Protein AF-A0A650EL73-F1 (afdb_monomer_lite)

Structure (mmCIF, N/CA/C/O backbone):
data_AF-A0A650EL73-F1
#
_entry.id   AF-A0A650EL73-F1
#
loop_
_atom_site.group_PDB
_atom_site.id
_atom_site.type_symbol
_atom_site.label_atom_id
_atom_site.label_alt_id
_atom_site.label_comp_id
_atom_site.label_asym_id
_atom_site.label_entity_id
_atom_site.label_seq_id
_atom_site.pdbx_PDB_ins_code
_atom_site.Cartn_x
_atom_site.Cartn_y
_atom_site.Cartn_z
_atom_site.occupancy
_atom_site.B_iso_or_equiv
_atom_site.auth_seq_id
_atom_site.auth_comp_id
_atom_site.auth_asym_id
_atom_site.auth_atom_id
_atom_site.pdbx_PDB_model_num
ATOM 1 N N . MET A 1 1 ? -21.249 14.139 18.027 1.00 47.75 1 MET A N 1
ATOM 2 C CA . MET A 1 1 ? -20.417 12.938 17.790 1.00 47.75 1 MET A CA 1
ATOM 3 C C . MET A 1 1 ? -19.826 13.064 16.395 1.00 47.75 1 MET A C 1
ATOM 5 O O . MET A 1 1 ? -20.579 13.489 15.525 1.00 47.75 1 MET A O 1
ATOM 9 N N . PRO A 1 2 ? -18.529 12.795 16.169 1.00 69.00 2 PRO A N 1
ATOM 10 C CA . PRO A 1 2 ? -17.977 12.808 14.815 1.00 69.00 2 PRO A CA 1
ATOM 11 C C . PRO A 1 2 ? -18.665 11.737 13.950 1.00 69.00 2 PRO A C 1
ATOM 13 O O . PRO A 1 2 ? -19.078 10.694 14.458 1.00 69.00 2 PRO A O 1
ATOM 16 N N . TYR A 1 3 ? -18.832 12.014 12.654 1.00 80.25 3 TYR A N 1
ATOM 17 C CA . TYR A 1 3 ? -19.481 11.100 11.701 1.00 80.25 3 TYR A CA 1
ATOM 18 C C . TYR A 1 3 ? -18.599 9.895 11.322 1.00 80.25 3 TYR A C 1
ATOM 20 O O . TYR A 1 3 ? -19.077 8.968 10.676 1.00 80.25 3 TYR A O 1
ATOM 28 N N . PHE A 1 4 ? -17.321 9.915 11.703 1.00 84.44 4 PHE A N 1
ATOM 29 C CA . PHE A 1 4 ? -16.314 8.908 11.380 1.00 84.44 4 PHE A CA 1
ATOM 30 C C . PHE A 1 4 ? -15.246 8.843 12.477 1.00 84.44 4 PHE A C 1
ATOM 32 O O . PHE A 1 4 ? -15.007 9.836 13.166 1.00 84.44 4 PHE A O 1
ATOM 39 N N . ASP A 1 5 ? -14.597 7.685 12.604 1.00 89.44 5 ASP A N 1
ATOM 40 C CA . ASP A 1 5 ? -13.459 7.487 13.509 1.00 89.44 5 ASP A CA 1
ATOM 41 C C . ASP A 1 5 ? -12.143 7.886 12.829 1.00 89.44 5 ASP A C 1
ATOM 43 O O . ASP A 1 5 ? -11.219 8.371 13.480 1.00 89.44 5 ASP A O 1
ATOM 47 N N . ARG A 1 6 ? -12.062 7.716 11.501 1.00 91.50 6 ARG A N 1
ATOM 48 C CA . ARG A 1 6 ? -10.897 8.093 10.696 1.00 91.50 6 ARG A CA 1
ATOM 49 C C . ARG A 1 6 ? -11.307 8.492 9.284 1.00 91.50 6 ARG A C 1
ATOM 51 O O . ARG A 1 6 ? -12.106 7.799 8.660 1.00 91.50 6 ARG A O 1
ATOM 58 N N . PHE A 1 7 ? -10.728 9.576 8.780 1.00 95.38 7 PHE A N 1
ATOM 59 C CA . PHE A 1 7 ? -10.810 9.964 7.378 1.00 95.38 7 PHE A CA 1
ATOM 60 C C . PHE A 1 7 ? -9.490 10.612 6.962 1.00 95.38 7 PHE A C 1
ATOM 62 O O . PHE A 1 7 ? -9.122 11.640 7.524 1.00 95.38 7 PHE A O 1
ATOM 69 N N . ASP A 1 8 ? -8.797 10.013 5.995 1.00 95.88 8 ASP A N 1
ATOM 70 C CA . ASP A 1 8 ? -7.528 10.518 5.473 1.00 95.88 8 ASP A CA 1
ATOM 71 C C . ASP A 1 8 ? -7.507 10.457 3.947 1.00 95.88 8 ASP A C 1
ATOM 73 O O . ASP A 1 8 ? -7.986 9.494 3.342 1.00 95.88 8 ASP A O 1
ATOM 77 N N . ILE A 1 9 ? -6.873 11.459 3.343 1.00 97.31 9 ILE A N 1
ATOM 78 C CA . ILE A 1 9 ? -6.490 11.464 1.933 1.00 97.31 9 ILE A CA 1
ATOM 79 C C . ILE A 1 9 ? -4.982 11.705 1.870 1.00 97.31 9 ILE A C 1
ATOM 81 O O . ILE A 1 9 ? -4.472 12.596 2.551 1.00 97.31 9 ILE A O 1
ATOM 85 N N . SER A 1 10 ? -4.269 10.932 1.056 1.00 97.69 10 SER A N 1
ATOM 86 C CA . SER A 1 10 ? -2.836 11.105 0.814 1.00 97.69 10 SER A CA 1
ATOM 87 C C . SER A 1 10 ? -2.531 11.195 -0.675 1.00 97.69 10 SER A C 1
ATOM 89 O O . SER A 1 10 ? -3.145 10.510 -1.487 1.00 97.69 10 SER A O 1
ATOM 91 N N . LEU A 1 11 ? -1.550 12.024 -1.018 1.00 97.56 11 LEU A N 1
ATOM 92 C CA . LEU A 1 11 ? -0.961 12.110 -2.349 1.00 97.56 11 LEU A CA 1
ATOM 93 C C . LEU A 1 11 ? 0.547 11.900 -2.207 1.00 97.56 11 LEU A C 1
ATOM 95 O O . LEU A 1 11 ? 1.197 12.593 -1.423 1.00 97.56 11 LEU A O 1
ATOM 99 N N . GLY A 1 12 ? 1.087 10.951 -2.960 1.00 96.25 12 GLY A N 1
ATOM 100 C CA . GLY A 1 12 ? 2.496 10.593 -2.980 1.00 96.25 12 GLY A CA 1
ATOM 101 C C . GLY A 1 12 ? 3.059 10.581 -4.396 1.00 96.25 12 GLY A C 1
ATOM 102 O O . GLY A 1 12 ? 2.351 10.342 -5.373 1.00 96.25 12 GLY A O 1
ATOM 103 N N . LEU A 1 13 ? 4.362 10.830 -4.494 1.00 95.44 13 LEU A N 1
ATOM 104 C CA . LEU A 1 13 ? 5.153 10.549 -5.686 1.00 95.44 13 LEU A CA 1
ATOM 105 C C . LEU A 1 13 ? 6.009 9.323 -5.390 1.00 95.44 13 LEU A C 1
ATOM 107 O O . LEU A 1 13 ? 6.756 9.316 -4.410 1.00 95.44 13 LEU A O 1
ATOM 111 N N . LEU A 1 14 ? 5.909 8.305 -6.236 1.00 92.88 14 LEU A N 1
ATOM 112 C CA . LEU A 1 14 ? 6.775 7.137 -6.187 1.00 92.88 14 LEU A CA 1
ATOM 113 C C . LEU A 1 14 ? 7.830 7.251 -7.282 1.00 92.88 14 LEU A C 1
ATOM 115 O O . LEU A 1 14 ? 7.512 7.629 -8.409 1.00 92.88 14 LEU A O 1
ATOM 119 N N . GLY A 1 15 ? 9.075 6.916 -6.964 1.00 93.12 15 GLY A N 1
ATOM 120 C CA . GLY A 1 15 ? 10.147 6.853 -7.945 1.00 93.12 15 GLY A CA 1
ATOM 121 C C . GLY A 1 15 ? 11.055 5.657 -7.703 1.00 93.12 15 GLY A C 1
ATOM 122 O O . GLY A 1 15 ? 11.381 5.353 -6.555 1.00 93.12 15 GLY A O 1
ATOM 123 N N . SER A 1 16 ? 11.488 5.012 -8.782 1.00 92.00 16 SER A N 1
ATOM 124 C CA . SER A 1 16 ? 12.454 3.918 -8.753 1.00 92.00 16 SER A CA 1
ATOM 125 C C . SER A 1 16 ? 13.596 4.188 -9.725 1.00 92.00 16 SER A C 1
ATOM 127 O O . SER A 1 16 ? 13.432 4.872 -10.737 1.00 92.00 16 SER A O 1
ATOM 129 N N . SER A 1 17 ? 14.782 3.676 -9.400 1.00 94.06 17 SER A N 1
ATOM 130 C CA . SER A 1 17 ? 15.921 3.667 -10.311 1.00 94.06 17 SER A CA 1
ATOM 131 C C . SER A 1 17 ? 16.567 2.293 -10.284 1.00 94.06 17 SER A C 1
ATOM 133 O O . SER A 1 17 ? 17.028 1.830 -9.241 1.00 94.06 17 SER A O 1
ATOM 135 N N . GLU A 1 18 ? 16.569 1.628 -11.430 1.00 92.94 18 GLU A N 1
ATOM 136 C CA . GLU A 1 18 ? 17.017 0.250 -11.572 1.00 92.94 18 GLU A CA 1
ATOM 137 C C . GLU A 1 18 ? 18.033 0.136 -12.707 1.00 92.94 18 GLU A C 1
ATOM 139 O O . GLU A 1 18 ? 17.963 0.851 -13.705 1.00 92.94 18 GLU A O 1
ATOM 144 N N . ARG A 1 19 ? 18.997 -0.778 -12.581 1.00 92.25 19 ARG A N 1
ATOM 145 C CA . ARG A 1 19 ? 19.992 -1.028 -13.628 1.00 92.25 19 ARG A CA 1
ATOM 146 C C . ARG A 1 19 ? 20.363 -2.495 -13.675 1.00 92.25 19 ARG A C 1
ATOM 148 O O . ARG A 1 19 ? 20.714 -3.082 -12.652 1.00 92.25 19 ARG A O 1
ATOM 155 N N . LYS A 1 20 ? 20.380 -3.053 -14.882 1.00 90.62 20 LYS A N 1
ATOM 156 C CA . LYS A 1 20 ? 20.836 -4.417 -15.125 1.00 90.62 20 LYS A CA 1
ATOM 157 C C . LYS A 1 20 ? 22.340 -4.450 -15.394 1.00 90.62 20 LYS A C 1
ATOM 159 O O . LYS A 1 20 ? 22.883 -3.636 -16.145 1.00 90.62 20 LYS A O 1
ATOM 164 N N . ARG A 1 21 ? 23.021 -5.412 -14.769 1.00 89.38 21 ARG A N 1
ATOM 165 C CA . ARG A 1 21 ? 24.422 -5.740 -15.050 1.00 89.38 21 ARG A CA 1
ATOM 166 C C . ARG A 1 21 ? 24.467 -7.000 -15.902 1.00 89.38 21 ARG A C 1
ATOM 168 O O . ARG A 1 21 ? 24.032 -8.054 -15.450 1.00 89.38 21 ARG A O 1
ATOM 175 N N . LEU A 1 22 ? 25.028 -6.888 -17.098 1.00 87.19 22 LEU A N 1
ATOM 176 C CA . LEU A 1 22 ? 25.244 -7.999 -18.017 1.00 87.19 22 LEU A CA 1
ATOM 177 C C . LEU A 1 22 ? 26.729 -8.368 -18.065 1.00 87.19 22 LEU A C 1
ATOM 179 O O . LEU A 1 22 ? 27.598 -7.600 -17.653 1.00 87.19 22 LEU A O 1
ATOM 183 N N . HIS A 1 23 ? 27.037 -9.551 -18.598 1.00 86.25 23 HIS A N 1
ATOM 184 C CA . HIS A 1 23 ? 28.425 -9.947 -18.857 1.00 86.25 23 HIS A CA 1
ATOM 185 C C . HIS A 1 23 ? 29.100 -9.036 -19.899 1.00 86.25 23 HIS A C 1
ATOM 187 O O . HIS A 1 23 ? 30.295 -8.776 -19.814 1.00 86.25 23 HIS A O 1
ATOM 193 N N . THR A 1 24 ? 28.319 -8.503 -20.843 1.00 89.19 24 THR A N 1
ATOM 194 C CA . THR A 1 24 ? 28.760 -7.579 -21.898 1.00 89.19 24 THR A CA 1
ATOM 195 C C . THR A 1 24 ? 28.932 -6.131 -21.427 1.00 89.19 24 THR A C 1
ATOM 197 O O . THR A 1 24 ? 29.433 -5.310 -22.190 1.00 89.19 24 THR A O 1
ATOM 200 N N . GLY A 1 25 ? 28.534 -5.799 -20.193 1.00 89.75 25 GLY A N 1
ATOM 201 C CA . GLY A 1 25 ? 28.649 -4.451 -19.635 1.00 89.75 25 GLY A CA 1
ATOM 202 C C . GLY A 1 25 ? 27.452 -4.024 -18.781 1.00 89.75 25 GLY A C 1
ATOM 203 O O . GLY A 1 25 ? 26.622 -4.834 -18.368 1.00 89.75 25 GLY A O 1
ATOM 204 N N . LEU A 1 26 ? 27.379 -2.724 -18.487 1.00 88.56 26 LEU A N 1
ATOM 205 C CA . LEU A 1 26 ? 26.281 -2.108 -17.737 1.00 88.56 26 LEU A CA 1
ATOM 206 C C . LEU A 1 26 ? 25.267 -1.492 -18.703 1.00 88.56 26 LEU A C 1
ATOM 208 O O . LEU A 1 26 ? 25.646 -0.700 -19.564 1.00 88.56 26 LEU A O 1
ATOM 212 N N . GLU A 1 27 ? 23.987 -1.811 -18.526 1.00 90.06 27 GLU A N 1
ATOM 213 C CA . GLU A 1 27 ? 22.913 -1.082 -19.205 1.00 90.06 27 GLU A CA 1
ATOM 214 C C . GLU A 1 27 ? 22.724 0.317 -18.582 1.00 90.06 27 GLU A C 1
ATOM 216 O O . GLU A 1 27 ? 23.160 0.560 -17.448 1.00 90.06 27 GLU A O 1
ATOM 221 N N . PRO A 1 28 ? 22.079 1.262 -19.291 1.00 91.00 28 PRO A N 1
ATOM 222 C CA . PRO A 1 28 ? 21.636 2.520 -18.698 1.00 91.00 28 PRO A CA 1
ATOM 223 C C . PRO A 1 28 ? 20.709 2.301 -17.493 1.00 91.00 28 PRO A C 1
ATOM 225 O O . PRO A 1 28 ? 20.063 1.260 -17.364 1.00 91.00 28 PRO A O 1
ATOM 228 N N . PHE A 1 29 ? 20.631 3.298 -16.609 1.00 92.88 29 PHE A N 1
ATOM 229 C CA . PHE A 1 29 ? 19.622 3.300 -15.551 1.00 92.88 29 PHE A CA 1
ATOM 230 C C . PHE A 1 29 ? 18.229 3.510 -16.144 1.00 92.88 29 PHE A C 1
ATOM 232 O O . PHE A 1 29 ? 18.018 4.396 -16.972 1.00 92.88 29 PHE A O 1
ATOM 239 N N . PHE A 1 30 ? 17.277 2.728 -15.654 1.00 92.44 30 PHE A N 1
ATOM 240 C CA . PHE A 1 30 ? 15.854 2.953 -15.822 1.00 92.44 30 PHE A CA 1
ATOM 241 C C . PHE A 1 30 ? 15.378 3.746 -14.616 1.00 92.44 30 PHE A C 1
ATOM 243 O O . PHE A 1 30 ? 15.440 3.240 -13.499 1.00 92.44 30 PHE A O 1
ATOM 250 N N . THR A 1 31 ? 14.932 4.980 -14.829 1.00 93.94 31 THR A N 1
ATOM 251 C CA . THR A 1 31 ? 14.379 5.823 -13.766 1.00 93.94 31 THR A CA 1
ATOM 252 C C . THR A 1 31 ? 12.911 6.066 -14.054 1.00 93.94 31 THR A C 1
ATOM 254 O O . THR A 1 31 ? 12.569 6.674 -15.066 1.00 93.94 31 THR A O 1
ATOM 257 N N . ASN A 1 32 ? 12.058 5.586 -13.158 1.00 94.38 32 ASN A N 1
ATOM 258 C CA . ASN A 1 32 ? 10.614 5.587 -13.320 1.00 94.38 32 ASN A CA 1
ATOM 259 C C . ASN A 1 32 ? 9.969 6.413 -12.213 1.00 94.38 32 ASN A C 1
ATOM 261 O O . ASN A 1 32 ? 10.469 6.473 -11.093 1.00 94.38 32 ASN A O 1
ATOM 265 N N . MET A 1 33 ? 8.846 7.052 -12.529 1.00 95.50 33 MET A N 1
ATOM 266 C CA . MET A 1 33 ? 8.062 7.843 -11.585 1.00 95.50 33 MET A CA 1
ATOM 267 C C . MET A 1 33 ? 6.574 7.539 -11.740 1.00 95.50 33 MET A C 1
ATOM 269 O O . MET A 1 33 ? 6.113 7.186 -12.829 1.00 95.50 33 MET A O 1
ATOM 273 N N . GLY A 1 34 ? 5.824 7.707 -10.659 1.00 95.38 34 GLY A N 1
ATOM 274 C CA . GLY A 1 34 ? 4.376 7.578 -10.640 1.00 95.38 34 GLY A CA 1
ATOM 275 C C . GLY A 1 34 ? 3.739 8.330 -9.485 1.00 95.38 34 GLY A C 1
ATOM 276 O O . GLY A 1 34 ? 4.415 8.826 -8.584 1.00 95.38 34 GLY A O 1
ATOM 277 N N . LEU A 1 35 ? 2.420 8.429 -9.547 1.00 96.44 35 LEU A N 1
ATOM 278 C CA . LEU A 1 35 ? 1.578 9.019 -8.520 1.00 96.44 35 LEU A CA 1
ATOM 279 C C . LEU A 1 35 ? 0.932 7.906 -7.700 1.00 96.44 35 LEU A C 1
ATOM 281 O O . LEU A 1 35 ? 0.505 6.898 -8.258 1.00 96.44 35 LEU A O 1
ATOM 285 N N . ASP A 1 36 ? 0.843 8.121 -6.394 1.00 95.19 36 ASP A N 1
ATOM 286 C CA . ASP A 1 36 ? 0.102 7.282 -5.458 1.00 95.19 36 ASP A CA 1
ATOM 287 C C . ASP A 1 36 ? -0.961 8.136 -4.759 1.00 95.19 36 ASP A C 1
ATOM 289 O O . ASP A 1 36 ? -0.671 9.209 -4.225 1.00 95.19 36 ASP A O 1
ATOM 293 N N . LEU A 1 37 ? -2.206 7.685 -4.806 1.00 97.56 37 LEU A N 1
ATOM 294 C CA . LEU A 1 37 ? -3.354 8.326 -4.185 1.00 97.56 37 LEU A CA 1
ATOM 295 C C . LEU A 1 37 ? -3.933 7.379 -3.146 1.00 97.56 37 LEU A C 1
ATOM 297 O O . LEU A 1 37 ? -4.306 6.255 -3.464 1.00 97.56 37 LEU A O 1
ATOM 301 N N . GLY A 1 38 ? -4.032 7.843 -1.907 1.00 97.88 38 GLY A N 1
ATOM 302 C CA . GLY A 1 38 ? -4.594 7.074 -0.807 1.00 97.88 38 GLY A CA 1
ATOM 303 C C . GLY A 1 38 ? -5.879 7.697 -0.294 1.00 97.88 38 GLY A C 1
ATOM 304 O O . GLY A 1 38 ? -5.954 8.908 -0.090 1.00 97.88 38 GLY A O 1
ATOM 305 N N . LEU A 1 39 ? -6.873 6.857 -0.031 1.00 97.94 39 LEU A N 1
ATOM 306 C CA . LEU A 1 39 ? -8.089 7.217 0.683 1.00 97.94 39 LEU A CA 1
ATOM 307 C C . LEU A 1 39 ? -8.312 6.211 1.803 1.00 97.94 39 LEU A C 1
ATOM 309 O O . LEU A 1 39 ? -8.266 5.002 1.582 1.00 97.94 39 LEU A O 1
ATOM 313 N N . ARG A 1 40 ? -8.585 6.701 3.011 1.00 97.62 40 ARG A N 1
ATOM 314 C CA . ARG A 1 40 ? -8.954 5.858 4.149 1.00 97.62 40 ARG A CA 1
ATOM 315 C C . ARG A 1 40 ? -10.171 6.420 4.846 1.00 97.62 40 ARG A C 1
ATOM 317 O O . ARG A 1 40 ? -10.218 7.603 5.165 1.00 97.62 40 ARG A O 1
ATOM 324 N N . TYR A 1 41 ? -11.122 5.549 5.133 1.00 96.75 41 TYR A N 1
ATOM 325 C CA . TYR A 1 41 ? -12.308 5.859 5.913 1.00 96.75 41 TYR A CA 1
ATOM 326 C C . TYR A 1 41 ? -12.564 4.738 6.918 1.00 96.75 41 TYR A C 1
ATOM 328 O O . TYR A 1 41 ? -12.481 3.561 6.568 1.00 96.75 41 TYR A O 1
ATOM 336 N N . ASN A 1 42 ? -12.877 5.088 8.164 1.00 96.00 42 ASN A N 1
ATOM 337 C CA . ASN A 1 42 ? -13.278 4.136 9.195 1.00 96.00 42 ASN A CA 1
ATOM 338 C C . ASN A 1 42 ? -14.433 4.688 10.033 1.00 96.00 42 ASN A C 1
ATOM 340 O O . ASN A 1 42 ? -14.435 5.862 10.417 1.00 96.00 42 ASN A O 1
ATOM 344 N N . TYR A 1 43 ? -15.384 3.817 10.349 1.00 94.94 43 TYR A N 1
ATOM 345 C CA . TYR A 1 43 ? -16.473 4.082 11.269 1.00 94.94 43 TYR A CA 1
ATOM 346 C C . TYR A 1 43 ? -16.886 2.811 12.015 1.00 94.94 43 TYR A C 1
ATOM 348 O O . TYR A 1 43 ? -17.287 1.813 11.413 1.00 94.94 43 TYR A O 1
ATOM 356 N N . LYS A 1 44 ? -16.842 2.864 13.349 1.00 93.56 44 LYS A N 1
ATOM 357 C CA . LYS A 1 44 ? -17.244 1.786 14.263 1.00 93.56 44 LYS A CA 1
ATOM 358 C C . LYS A 1 44 ? -16.573 0.448 13.939 1.00 93.56 44 LYS A C 1
ATOM 360 O O . LYS A 1 44 ? -17.213 -0.603 13.974 1.00 93.56 44 LYS A O 1
ATOM 365 N N . GLY A 1 45 ? -15.284 0.496 13.606 1.00 94.50 45 GLY A N 1
ATOM 366 C CA . GLY A 1 45 ? -14.480 -0.678 13.265 1.00 94.50 45 GLY A CA 1
ATOM 367 C C . GLY A 1 45 ? -14.612 -1.136 11.812 1.00 94.50 45 GLY A C 1
ATOM 368 O O . GLY A 1 45 ? -13.727 -1.835 11.333 1.00 94.50 45 GLY A O 1
ATOM 369 N N . PHE A 1 46 ? -15.638 -0.715 11.072 1.00 97.00 46 PHE A N 1
ATOM 370 C CA . PHE A 1 46 ? -15.707 -0.953 9.630 1.00 97.00 46 PHE A CA 1
ATOM 371 C C . PHE A 1 46 ? -14.903 0.107 8.895 1.00 97.00 46 PHE A C 1
ATOM 373 O O . PHE A 1 46 ? -15.055 1.298 9.168 1.00 97.00 46 PHE A O 1
ATOM 380 N N . GLY A 1 47 ? -14.083 -0.296 7.934 1.00 97.06 47 GLY A N 1
ATOM 381 C CA . GLY A 1 47 ? -13.352 0.665 7.132 1.00 97.06 47 GLY A CA 1
ATOM 382 C C . GLY A 1 47 ? -13.130 0.240 5.696 1.00 97.06 47 GLY A C 1
ATOM 383 O O . GLY A 1 47 ? -13.263 -0.926 5.324 1.00 97.06 47 GLY A O 1
ATOM 384 N N . ILE A 1 48 ? -12.804 1.248 4.898 1.00 97.69 48 ILE A N 1
ATOM 385 C CA . ILE A 1 48 ? -12.411 1.127 3.504 1.00 97.69 48 ILE A CA 1
ATOM 386 C C . ILE A 1 48 ? -11.078 1.854 3.351 1.00 97.69 48 ILE A C 1
ATOM 388 O O . ILE A 1 48 ? -10.938 3.002 3.778 1.00 97.69 48 ILE A O 1
ATOM 392 N N . GLU A 1 49 ? -10.103 1.187 2.747 1.00 97.56 49 GLU A N 1
ATOM 393 C CA . GLU A 1 49 ? -8.859 1.801 2.293 1.00 97.56 49 GLU A CA 1
ATOM 394 C C . GLU A 1 49 ? -8.714 1.573 0.798 1.00 97.56 49 GLU A C 1
ATOM 396 O O . GLU A 1 49 ? -8.898 0.462 0.312 1.00 97.56 49 GLU A O 1
ATOM 401 N N . ASN A 1 50 ? -8.366 2.618 0.067 1.00 97.69 50 ASN A N 1
ATOM 402 C CA . ASN A 1 50 ? -8.021 2.531 -1.338 1.00 97.69 50 ASN A CA 1
ATOM 403 C C . ASN A 1 50 ? -6.633 3.142 -1.548 1.00 97.69 50 ASN A C 1
ATOM 405 O O . ASN A 1 50 ? -6.323 4.187 -0.975 1.00 97.69 50 ASN A O 1
ATOM 409 N N . SER A 1 51 ? -5.796 2.459 -2.321 1.00 96.19 51 SER A N 1
ATOM 410 C CA . SER A 1 51 ? -4.503 2.958 -2.788 1.00 96.19 51 SER A CA 1
ATOM 411 C C . SER A 1 51 ? -4.457 2.779 -4.295 1.00 96.19 51 SER A C 1
ATOM 413 O O . SER A 1 51 ? -4.525 1.655 -4.791 1.00 96.19 51 SER A O 1
ATOM 415 N N . LEU A 1 52 ? -4.385 3.902 -4.998 1.00 96.62 52 LEU A N 1
ATOM 416 C CA . LEU A 1 52 ? -4.378 3.985 -6.444 1.00 96.62 52 LEU A CA 1
ATOM 417 C C . LEU A 1 52 ? -3.018 4.490 -6.912 1.00 96.62 52 LEU A C 1
ATOM 419 O O . LEU A 1 52 ? -2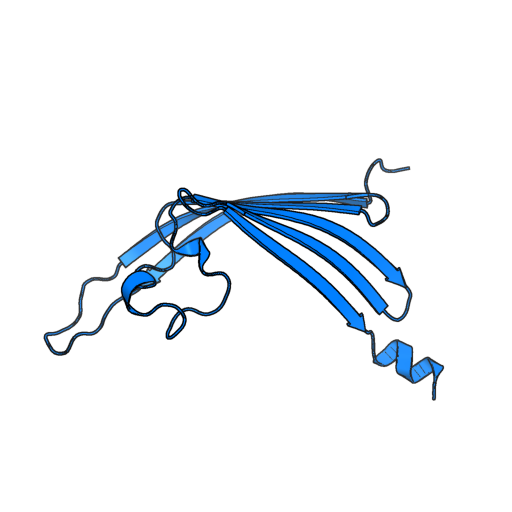.647 5.639 -6.678 1.00 96.62 52 LEU A O 1
ATOM 423 N N . TYR A 1 53 ? -2.312 3.636 -7.633 1.00 96.25 53 TYR A N 1
ATOM 424 C CA . TYR A 1 53 ? -1.059 3.934 -8.292 1.00 96.25 53 TYR A CA 1
ATOM 425 C C . TYR A 1 53 ? -1.272 4.153 -9.793 1.00 96.25 53 TYR A C 1
ATOM 427 O O . TYR A 1 53 ? -1.898 3.334 -10.472 1.00 96.25 53 TYR A O 1
ATOM 435 N N . TYR A 1 54 ? -0.698 5.231 -10.326 1.00 96.56 54 TYR A N 1
ATOM 436 C CA . TYR A 1 54 ? -0.650 5.496 -11.762 1.00 96.56 54 TYR A CA 1
ATOM 437 C C . TYR A 1 54 ? 0.694 6.101 -12.172 1.00 96.56 54 TYR A C 1
ATOM 439 O O . TYR A 1 54 ? 1.079 7.173 -11.701 1.00 96.56 54 TYR A O 1
ATOM 447 N N . GLY A 1 55 ? 1.412 5.448 -13.081 1.00 95.19 55 GLY A N 1
ATOM 448 C CA . GLY A 1 55 ? 2.706 5.926 -13.558 1.00 95.19 55 GLY A CA 1
ATOM 449 C C . GLY A 1 55 ? 3.514 4.878 -14.310 1.00 95.19 55 GLY A C 1
ATOM 450 O O . GLY A 1 55 ? 2.982 3.890 -14.802 1.00 95.19 55 GLY A O 1
ATOM 451 N N . ALA A 1 56 ? 4.823 5.095 -14.410 1.00 94.06 56 ALA A N 1
ATOM 452 C CA . ALA A 1 56 ? 5.734 4.123 -15.007 1.00 94.06 56 ALA A CA 1
ATOM 453 C C . ALA A 1 56 ? 5.934 2.908 -14.086 1.00 94.06 56 ALA A C 1
ATOM 455 O O . ALA A 1 56 ? 5.859 3.027 -12.868 1.00 94.06 56 ALA A O 1
ATOM 456 N N . LYS A 1 57 ? 6.228 1.734 -14.644 1.00 92.12 57 LYS A N 1
ATOM 457 C CA . LYS A 1 57 ? 6.422 0.495 -13.869 1.00 92.12 57 LYS A CA 1
ATOM 458 C C . LYS A 1 57 ? 7.523 0.656 -12.825 1.00 92.12 57 LYS A C 1
ATOM 460 O O . LYS A 1 57 ? 8.643 1.019 -13.160 1.00 92.12 57 LYS A O 1
ATOM 465 N N . GLN A 1 58 ? 7.235 0.327 -11.574 1.00 92.19 58 GLN A N 1
ATOM 466 C CA . GLN A 1 58 ? 8.203 0.466 -10.477 1.00 92.19 58 GLN A CA 1
ATOM 467 C C . GLN A 1 58 ? 9.024 -0.810 -10.259 1.00 92.19 58 GLN A C 1
ATOM 469 O O . GLN A 1 58 ? 9.924 -0.821 -9.429 1.00 92.19 58 GLN A O 1
ATOM 474 N N . MET A 1 59 ? 8.706 -1.871 -11.007 1.00 92.31 59 MET A N 1
ATOM 475 C CA . MET A 1 59 ? 9.434 -3.138 -11.029 1.00 92.31 59 MET A CA 1
ATOM 476 C C . MET A 1 59 ? 9.802 -3.484 -12.478 1.00 92.31 59 MET A C 1
ATOM 478 O O . MET A 1 59 ? 9.134 -4.291 -13.136 1.00 92.31 59 MET A O 1
ATOM 482 N N . GLN A 1 60 ? 10.829 -2.816 -13.009 1.00 91.88 60 GLN A N 1
ATOM 483 C CA . GLN A 1 60 ? 11.172 -2.831 -14.438 1.00 91.88 60 GLN A CA 1
ATOM 484 C C . GLN A 1 60 ? 11.424 -4.247 -14.980 1.00 91.88 60 GLN A C 1
ATOM 486 O O . GLN A 1 60 ? 10.995 -4.587 -16.086 1.00 91.88 60 GLN A O 1
ATOM 491 N N . PHE A 1 61 ? 12.096 -5.088 -14.194 1.00 91.88 61 PHE A N 1
ATOM 492 C CA . PHE A 1 61 ? 12.523 -6.430 -14.583 1.00 91.88 61 PHE A CA 1
ATOM 493 C C . PHE A 1 61 ? 11.637 -7.540 -14.008 1.00 91.88 61 PHE A C 1
ATOM 495 O O . PHE A 1 61 ? 12.012 -8.713 -14.052 1.00 91.88 61 PHE A O 1
ATOM 502 N N . PHE A 1 62 ? 10.451 -7.210 -13.479 1.00 91.75 62 PHE A N 1
ATOM 503 C CA . PHE A 1 62 ? 9.575 -8.198 -12.837 1.00 91.75 62 PHE A CA 1
ATOM 504 C C . PHE A 1 62 ? 9.194 -9.341 -13.782 1.00 91.75 62 PHE A C 1
ATOM 506 O O . PHE A 1 62 ? 9.113 -10.492 -13.376 1.00 91.75 62 PHE A O 1
ATOM 513 N N . ARG A 1 63 ? 9.021 -9.053 -15.076 1.00 89.00 63 ARG A N 1
ATOM 514 C CA . ARG A 1 63 ? 8.730 -10.090 -16.078 1.00 89.00 63 ARG A CA 1
ATOM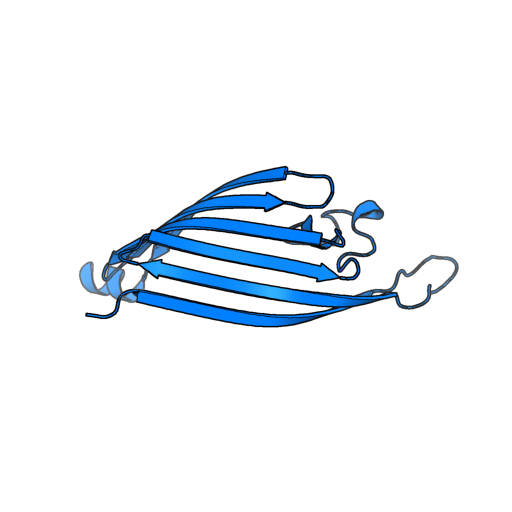 515 C C . ARG A 1 63 ? 9.887 -11.069 -16.305 1.00 89.00 63 ARG A C 1
ATOM 517 O O . ARG A 1 63 ? 9.628 -12.185 -16.733 1.00 89.00 63 ARG A O 1
ATOM 524 N N . GLU A 1 64 ? 11.130 -10.643 -16.076 1.00 91.94 64 GLU A N 1
ATOM 525 C CA . GLU A 1 64 ? 12.332 -11.455 -16.317 1.00 91.94 64 GLU A CA 1
ATOM 526 C C . GLU A 1 64 ? 12.706 -12.277 -15.076 1.00 91.94 64 GLU A C 1
ATOM 528 O O . GLU A 1 64 ? 13.007 -13.461 -15.193 1.00 91.94 64 GLU A O 1
ATOM 533 N N . TYR A 1 65 ? 12.650 -11.667 -13.888 1.00 91.44 65 TYR A N 1
ATOM 534 C CA . TYR A 1 65 ? 13.140 -12.284 -12.648 1.00 91.44 65 TYR A CA 1
ATOM 535 C C . TYR A 1 65 ? 12.049 -12.574 -11.612 1.00 91.44 65 TYR A C 1
ATOM 537 O O . TYR A 1 65 ? 12.286 -13.335 -10.676 1.00 91.44 65 TYR A O 1
ATOM 545 N N . GLY A 1 66 ? 10.860 -11.988 -11.762 1.00 90.38 66 GLY A N 1
ATOM 546 C CA . GLY A 1 66 ? 9.737 -12.165 -10.844 1.00 90.38 66 GLY A CA 1
ATOM 547 C C . GLY A 1 66 ? 10.127 -11.977 -9.380 1.00 90.38 66 GLY A C 1
ATOM 548 O O . GLY A 1 66 ? 10.902 -11.088 -9.017 1.00 90.38 66 GLY A O 1
ATOM 549 N N . GLU A 1 67 ? 9.617 -12.869 -8.541 1.00 89.75 67 GLU A N 1
ATOM 550 C CA . GLU A 1 67 ? 9.807 -12.830 -7.090 1.00 89.75 67 GLU A CA 1
ATOM 551 C C . GLU A 1 67 ? 11.235 -13.172 -6.631 1.00 89.75 67 GLU A C 1
ATOM 553 O O . GLU A 1 67 ? 11.547 -13.059 -5.449 1.00 89.75 67 GLU A O 1
ATOM 558 N N . VAL A 1 68 ? 12.137 -13.555 -7.546 1.00 90.31 68 VAL A N 1
ATOM 559 C CA . VAL A 1 68 ? 13.542 -13.840 -7.204 1.00 90.31 68 VAL A CA 1
ATOM 560 C C . VAL A 1 68 ? 14.260 -12.579 -6.721 1.00 90.31 68 VAL A C 1
ATOM 562 O O . VAL A 1 68 ? 15.127 -12.663 -5.853 1.00 90.31 68 VAL A O 1
ATOM 565 N N . ILE A 1 69 ? 13.914 -11.414 -7.282 1.00 88.88 69 ILE A N 1
ATOM 566 C CA . ILE A 1 69 ? 14.537 -10.130 -6.918 1.00 88.88 69 ILE A CA 1
ATOM 567 C C . ILE A 1 69 ? 13.539 -9.081 -6.421 1.00 88.88 69 ILE A C 1
ATOM 569 O O . ILE A 1 69 ? 13.959 -8.103 -5.807 1.00 88.88 69 ILE A O 1
ATOM 573 N N . TYR A 1 70 ? 12.240 -9.264 -6.670 1.00 88.06 70 TYR A N 1
ATOM 574 C CA . TYR A 1 70 ? 11.201 -8.372 -6.164 1.00 88.06 70 TYR A CA 1
ATOM 575 C C . TYR A 1 70 ? 10.425 -9.052 -5.043 1.00 88.06 70 TYR A C 1
ATOM 577 O O . TYR A 1 70 ? 9.789 -10.078 -5.246 1.00 88.06 70 TYR A O 1
ATOM 585 N N . SER A 1 71 ? 10.434 -8.446 -3.860 1.00 80.31 71 SER A N 1
ATOM 586 C CA . SER A 1 71 ? 9.610 -8.871 -2.729 1.00 80.31 71 SER A CA 1
ATOM 587 C C . SER A 1 71 ? 8.385 -7.971 -2.574 1.00 80.31 71 SER A C 1
ATOM 589 O O . SER A 1 71 ? 8.486 -6.757 -2.752 1.00 80.31 71 SER A O 1
ATOM 591 N N . GLY A 1 72 ? 7.261 -8.538 -2.136 1.00 76.50 72 GLY A N 1
ATOM 592 C CA . GLY A 1 72 ? 6.047 -7.789 -1.805 1.00 76.50 72 GLY A CA 1
ATOM 593 C C . GLY A 1 72 ? 4.951 -7.931 -2.858 1.00 76.50 72 GLY A C 1
ATOM 594 O O . GLY A 1 72 ? 4.839 -8.962 -3.511 1.00 76.50 72 GLY A O 1
ATOM 595 N N . LEU A 1 73 ? 4.100 -6.909 -2.985 1.00 76.50 73 LEU A N 1
ATOM 596 C CA . LEU A 1 73 ? 2.965 -6.937 -3.908 1.00 76.50 73 LEU A CA 1
ATOM 597 C C . LEU A 1 73 ? 3.458 -6.811 -5.358 1.00 76.50 73 LEU A C 1
ATOM 599 O O . LEU A 1 73 ? 3.981 -5.754 -5.718 1.00 76.50 73 LEU A O 1
ATOM 603 N N . PRO A 1 74 ? 3.246 -7.826 -6.215 1.00 78.94 74 PRO A N 1
ATOM 604 C CA . PRO A 1 74 ? 3.814 -7.839 -7.558 1.00 78.94 74 PRO A CA 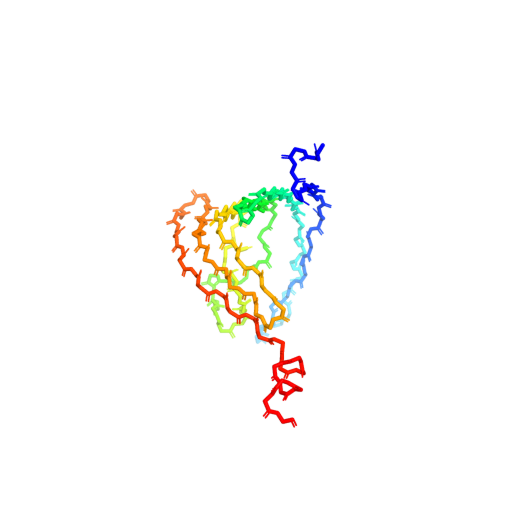1
ATOM 605 C C . PRO A 1 74 ? 3.188 -6.777 -8.466 1.00 78.94 74 PRO A C 1
ATOM 607 O O . PRO A 1 74 ? 3.711 -6.499 -9.533 1.00 78.94 74 PRO A O 1
ATOM 610 N N . PHE A 1 75 ? 2.072 -6.159 -8.078 1.00 83.31 75 PHE A N 1
ATOM 611 C CA . PHE A 1 75 ? 1.252 -5.313 -8.946 1.00 83.31 75 PHE A CA 1
ATOM 612 C C . PHE A 1 75 ? 1.908 -3.997 -9.387 1.00 83.31 75 PHE A C 1
ATOM 614 O O . PHE A 1 75 ? 1.495 -3.429 -10.391 1.00 83.31 75 PHE A O 1
ATOM 621 N N . TYR A 1 76 ? 2.981 -3.550 -8.732 1.00 84.69 76 TYR A N 1
ATOM 622 C CA . TYR A 1 76 ? 3.727 -2.352 -9.141 1.00 84.69 76 TYR A CA 1
ATOM 623 C C . TYR A 1 76 ? 4.572 -2.539 -10.421 1.00 84.69 76 TYR A C 1
ATOM 625 O O . TYR A 1 76 ? 5.221 -1.599 -10.888 1.00 84.69 76 TYR A O 1
ATOM 633 N N . HIS A 1 77 ? 4.547 -3.729 -11.037 1.00 87.69 77 HIS A N 1
ATOM 634 C CA . HIS A 1 77 ? 5.012 -3.926 -12.416 1.00 87.69 77 HIS A CA 1
ATOM 635 C C . HIS A 1 77 ? 4.001 -3.441 -13.481 1.00 87.69 77 HIS A C 1
ATOM 637 O O . HIS A 1 77 ? 4.322 -3.450 -14.674 1.00 87.69 77 HIS A O 1
ATOM 643 N N . ALA A 1 78 ? 2.786 -3.059 -13.077 1.00 90.31 78 ALA A N 1
ATOM 644 C CA . ALA A 1 78 ? 1.771 -2.428 -13.918 1.00 90.31 78 ALA A CA 1
ATOM 645 C C . ALA A 1 78 ? 1.946 -0.898 -13.955 1.00 90.31 78 ALA A C 1
ATOM 647 O O . ALA A 1 78 ? 2.587 -0.321 -13.075 1.00 90.31 78 ALA A O 1
ATOM 648 N N . ASN A 1 79 ? 1.392 -0.236 -14.976 1.00 93.56 79 ASN A N 1
ATOM 649 C CA . ASN A 1 79 ? 1.364 1.231 -15.019 1.00 93.56 79 ASN A CA 1
ATOM 650 C C . ASN A 1 79 ? 0.191 1.789 -14.198 1.00 93.56 79 ASN A C 1
ATOM 652 O O . ASN A 1 79 ? 0.248 2.915 -13.715 1.00 93.56 79 ASN A O 1
ATOM 656 N N . PHE A 1 80 ? -0.867 0.998 -14.046 1.00 95.62 80 PHE A N 1
ATOM 657 C CA . PHE A 1 80 ? -2.033 1.267 -13.223 1.00 95.62 80 PHE A CA 1
ATOM 658 C C . PHE A 1 80 ? -2.225 0.134 -12.218 1.00 95.62 80 PHE A C 1
ATOM 660 O O . PHE A 1 80 ? -2.235 -1.043 -12.590 1.00 95.62 80 PHE A O 1
ATOM 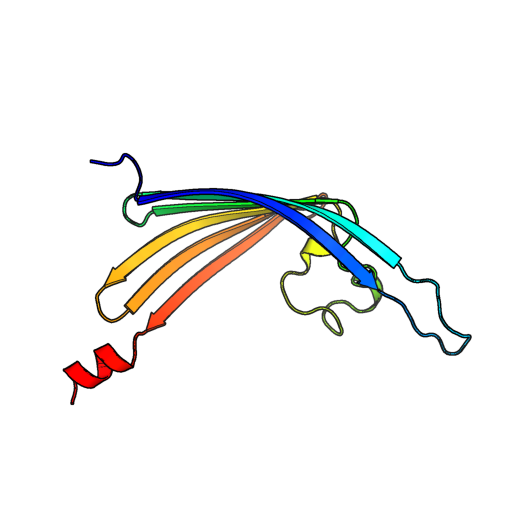667 N N . TYR A 1 81 ? -2.423 0.493 -10.954 1.00 95.81 81 TYR A N 1
ATOM 668 C CA . TYR A 1 81 ? -2.747 -0.465 -9.910 1.00 95.81 81 TYR A CA 1
ATOM 669 C C . TYR A 1 81 ? -3.660 0.163 -8.856 1.00 95.81 81 TYR A C 1
ATOM 671 O O . TYR A 1 81 ? -3.281 1.126 -8.204 1.00 95.81 81 TYR A O 1
ATOM 679 N N . ASP A 1 82 ? -4.847 -0.404 -8.675 1.00 96.88 82 ASP A N 1
ATOM 680 C CA . ASP A 1 82 ? -5.796 -0.028 -7.630 1.00 96.88 82 ASP A CA 1
ATOM 681 C C . ASP A 1 82 ? -5.914 -1.157 -6.601 1.00 96.88 82 ASP A C 1
ATOM 683 O O . ASP A 1 82 ? -6.165 -2.317 -6.944 1.00 96.88 82 ASP A O 1
ATOM 687 N N . ARG A 1 83 ? -5.712 -0.822 -5.326 1.00 96.88 83 ARG A N 1
ATOM 688 C CA . ARG A 1 83 ? -5.884 -1.728 -4.192 1.00 96.88 83 ARG A CA 1
ATOM 689 C C . ARG A 1 83 ? -7.019 -1.226 -3.320 1.00 96.88 83 ARG A C 1
ATOM 691 O O . ARG A 1 83 ? -6.829 -0.289 -2.547 1.00 96.88 83 ARG A O 1
ATOM 698 N N . LEU A 1 84 ? -8.158 -1.904 -3.376 1.00 97.88 84 LEU A N 1
ATOM 699 C CA . LEU A 1 84 ? -9.311 -1.634 -2.524 1.00 97.88 84 LEU A CA 1
ATOM 700 C C . LEU A 1 84 ? -9.385 -2.661 -1.395 1.00 97.88 84 LEU A C 1
ATOM 702 O O . LEU A 1 84 ? -9.534 -3.850 -1.638 1.00 97.88 84 LEU A O 1
ATOM 706 N N . GLU A 1 85 ? -9.336 -2.210 -0.152 1.00 98.06 85 GLU A N 1
ATOM 707 C CA . GLU A 1 85 ? -9.522 -3.029 1.037 1.00 98.06 85 GLU A CA 1
ATOM 708 C C . GLU A 1 85 ? -10.792 -2.608 1.768 1.00 98.06 85 GLU A C 1
ATOM 710 O O . GLU A 1 85 ? -10.904 -1.473 2.220 1.00 98.06 85 GLU A O 1
ATOM 715 N N . ALA A 1 86 ? -11.720 -3.543 1.940 1.00 98.25 86 ALA A N 1
ATOM 716 C CA . ALA A 1 86 ? -12.813 -3.422 2.893 1.00 98.25 86 ALA A CA 1
ATOM 717 C C . ALA A 1 86 ? -12.492 -4.292 4.109 1.00 98.25 86 ALA A C 1
ATOM 719 O O . ALA A 1 86 ? -12.103 -5.451 3.958 1.00 98.25 86 ALA A O 1
ATOM 720 N N . TYR A 1 87 ? -12.641 -3.753 5.313 1.00 98.19 87 TYR A N 1
ATOM 721 C CA . TYR A 1 87 ? -12.271 -4.473 6.524 1.00 98.19 87 TYR A CA 1
ATOM 722 C C . TYR A 1 87 ? -13.220 -4.212 7.686 1.00 98.19 87 TYR A C 1
ATOM 724 O O . TYR A 1 87 ? -13.909 -3.192 7.754 1.00 98.19 87 TYR A O 1
ATOM 732 N N . TRP A 1 88 ? -13.202 -5.146 8.629 1.00 97.88 88 TRP A N 1
ATOM 733 C CA . TRP A 1 88 ? -13.714 -4.952 9.975 1.00 97.88 88 TRP A CA 1
ATOM 734 C C . TRP A 1 88 ? -12.587 -5.170 10.981 1.00 97.88 88 TRP A C 1
ATOM 736 O O . TRP A 1 88 ? -11.869 -6.169 10.923 1.00 97.88 88 TRP A O 1
ATOM 746 N N . GLU A 1 89 ? -12.428 -4.222 11.896 1.00 97.25 89 GLU A N 1
ATOM 747 C CA . GLU A 1 89 ? -11.409 -4.207 12.933 1.00 97.25 89 GLU A CA 1
ATOM 748 C C . GLU A 1 89 ? -12.065 -4.133 14.312 1.00 97.25 89 GLU A C 1
ATOM 750 O O . GLU A 1 89 ? -12.898 -3.269 14.595 1.00 97.25 89 GLU A O 1
ATOM 755 N N . HIS A 1 90 ? -11.650 -5.038 15.192 1.00 95.69 90 HIS A N 1
ATOM 756 C CA . HIS A 1 90 ? -11.990 -5.019 16.602 1.00 95.69 90 HIS A CA 1
ATOM 757 C C . HIS A 1 90 ? -10.731 -4.840 17.437 1.00 95.69 90 HIS A C 1
ATOM 759 O O . HIS A 1 90 ? -9.737 -5.548 17.263 1.00 95.69 90 HIS A O 1
ATOM 765 N N . ARG A 1 91 ? -10.802 -3.921 18.397 1.00 94.75 91 ARG A N 1
ATOM 766 C CA . ARG A 1 91 ? -9.694 -3.598 19.286 1.00 94.75 91 ARG A CA 1
ATOM 767 C C . ARG A 1 91 ? -10.130 -3.669 20.737 1.00 94.75 91 ARG A C 1
ATOM 769 O O . ARG A 1 91 ? -11.129 -3.069 21.125 1.00 94.75 91 ARG A O 1
ATOM 776 N N . ASN A 1 92 ? -9.329 -4.352 21.544 1.00 93.12 92 ASN A N 1
ATOM 777 C CA . ASN A 1 92 ? -9.413 -4.321 22.997 1.00 93.12 92 ASN A CA 1
ATOM 778 C C . ASN A 1 92 ? -8.041 -3.968 23.600 1.00 93.12 92 ASN A C 1
ATOM 780 O O . ASN A 1 92 ? -7.101 -3.613 22.888 1.00 93.12 92 ASN A O 1
ATOM 784 N N . THR A 1 93 ? -7.922 -4.034 24.927 1.00 93.38 93 THR A N 1
ATOM 785 C CA . THR A 1 93 ? -6.697 -3.660 25.652 1.00 93.38 93 THR A CA 1
ATOM 786 C C . THR A 1 93 ? -5.475 -4.506 25.284 1.00 93.38 93 THR A C 1
ATOM 788 O O . THR A 1 93 ? -4.358 -4.011 25.397 1.00 93.38 93 THR A O 1
ATOM 791 N N . TYR A 1 94 ? -5.668 -5.754 24.853 1.00 93.75 94 TYR A N 1
ATOM 792 C CA . TYR A 1 94 ? -4.596 -6.741 24.667 1.00 93.75 94 TYR A CA 1
ATOM 793 C C . TYR A 1 94 ? -4.367 -7.116 23.205 1.00 93.75 94 TYR A C 1
ATOM 795 O O . TYR A 1 94 ? -3.323 -7.665 22.870 1.00 93.75 94 TYR A O 1
ATOM 803 N N . CYS A 1 95 ? -5.355 -6.895 22.342 1.00 95.50 95 CYS A N 1
ATOM 804 C CA . CYS A 1 95 ? -5.354 -7.419 20.989 1.00 95.50 95 CYS A CA 1
ATOM 805 C C . CYS A 1 95 ? -6.127 -6.509 20.031 1.00 95.50 95 CYS A C 1
ATOM 807 O O . CYS A 1 95 ? -7.152 -5.920 20.386 1.00 95.50 95 CYS A O 1
ATOM 809 N N . THR A 1 96 ? -5.634 -6.430 18.799 1.00 96.88 96 THR A N 1
ATOM 810 C CA . THR A 1 96 ? -6.356 -5.902 17.641 1.00 96.88 96 THR A CA 1
ATOM 811 C C . THR A 1 96 ? -6.514 -7.026 16.627 1.00 96.88 96 THR A C 1
ATOM 813 O O . THR A 1 96 ? -5.519 -7.601 16.195 1.00 96.88 96 THR A O 1
ATOM 816 N N . ALA A 1 97 ? -7.752 -7.342 16.261 1.00 97.69 97 ALA A N 1
ATOM 817 C CA . ALA A 1 97 ? -8.077 -8.322 15.235 1.00 97.69 97 ALA A CA 1
ATOM 818 C C . ALA A 1 97 ? -8.740 -7.609 14.056 1.00 97.69 97 ALA A C 1
ATOM 820 O O . ALA A 1 97 ? -9.685 -6.846 14.246 1.00 97.69 97 ALA A O 1
ATOM 821 N N . ARG A 1 98 ? -8.258 -7.866 12.842 1.00 97.94 98 ARG A N 1
ATOM 822 C CA . ARG A 1 98 ? -8.760 -7.253 11.612 1.00 97.94 98 ARG A CA 1
ATOM 823 C C . ARG A 1 98 ? -9.001 -8.315 10.560 1.00 97.94 98 ARG A C 1
ATOM 825 O O . ARG A 1 98 ? -8.088 -9.065 10.227 1.00 97.94 98 ARG A O 1
ATOM 832 N N . PHE A 1 99 ? -10.217 -8.356 10.037 1.00 98.19 99 PHE A N 1
ATOM 833 C CA . PHE A 1 99 ? -10.578 -9.177 8.892 1.00 98.19 99 PHE A CA 1
ATOM 834 C C . PHE A 1 99 ? -10.725 -8.278 7.667 1.00 98.19 99 PHE A C 1
ATOM 836 O O . PHE A 1 99 ? -11.550 -7.365 7.671 1.00 98.19 99 PHE A O 1
ATOM 843 N N . SE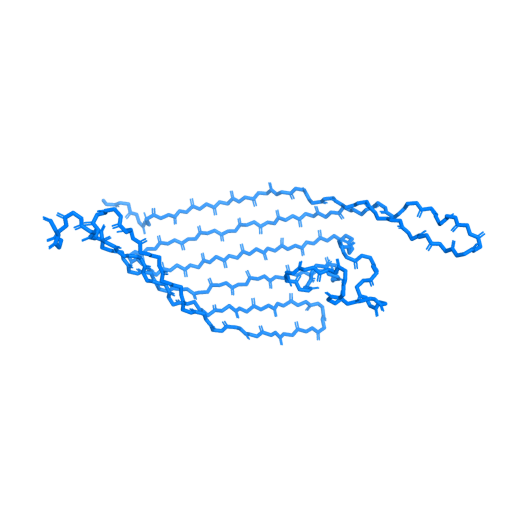R A 1 100 ? -9.926 -8.538 6.638 1.00 98.38 100 SER A N 1
ATOM 844 C CA . SER A 1 100 ? -9.835 -7.726 5.429 1.00 98.38 100 SER A CA 1
ATOM 845 C C . SER A 1 100 ? -10.187 -8.547 4.195 1.00 98.38 100 SER A C 1
ATOM 847 O O . SER A 1 100 ? -9.698 -9.663 4.009 1.00 98.38 100 SER A O 1
ATOM 849 N N . PHE A 1 101 ? -10.981 -7.943 3.320 1.00 98.19 101 PHE A N 1
ATOM 850 C CA . PHE A 1 101 ? -11.191 -8.376 1.950 1.00 98.19 101 PHE A CA 1
ATOM 851 C C . PHE A 1 101 ? -10.549 -7.344 1.024 1.00 98.19 101 PHE A C 1
ATOM 853 O O . PHE A 1 101 ? -10.959 -6.184 0.988 1.00 98.19 101 PHE A O 1
ATOM 860 N N . ILE A 1 102 ? -9.510 -7.758 0.310 1.00 97.88 102 ILE A N 1
ATOM 861 C CA . ILE A 1 102 ? -8.676 -6.893 -0.517 1.00 97.88 102 ILE A CA 1
ATOM 862 C C . ILE A 1 102 ? -8.884 -7.283 -1.975 1.00 97.88 102 ILE A C 1
ATOM 864 O O . ILE A 1 102 ? -8.783 -8.457 -2.325 1.00 97.88 102 ILE A O 1
ATOM 868 N N . PHE A 1 103 ? -9.150 -6.301 -2.820 1.00 97.31 103 PHE A N 1
ATOM 869 C CA . PHE A 1 103 ? -9.168 -6.422 -4.265 1.00 97.31 103 PHE A CA 1
ATOM 870 C C . PHE A 1 103 ? -7.967 -5.695 -4.855 1.00 97.31 103 PHE A C 1
ATOM 872 O O . PHE A 1 103 ? -7.574 -4.625 -4.391 1.00 97.31 103 PHE A O 1
ATOM 879 N N . HIS A 1 104 ? -7.409 -6.295 -5.894 1.00 96.88 104 HIS A N 1
ATOM 880 C CA . HIS A 1 104 ? -6.290 -5.789 -6.664 1.00 96.88 104 HIS A CA 1
ATOM 881 C C . HIS A 1 104 ? -6.731 -5.683 -8.118 1.00 96.88 104 HIS A C 1
ATOM 883 O O . HIS A 1 104 ? -7.115 -6.693 -8.711 1.00 96.88 104 HIS A O 1
ATOM 889 N N . PHE A 1 105 ? -6.657 -4.486 -8.690 1.00 96.31 105 PHE A N 1
ATOM 890 C CA . PHE A 1 105 ? -6.985 -4.230 -10.086 1.00 96.31 105 PHE A CA 1
ATOM 891 C C . PHE A 1 105 ? -5.761 -3.666 -10.801 1.00 96.31 105 PHE A C 1
ATOM 893 O O . PHE A 1 105 ? -5.197 -2.663 -10.376 1.00 96.31 105 PHE A O 1
ATOM 900 N N . THR A 1 106 ? -5.360 -4.293 -11.900 1.00 94.94 106 THR A N 1
ATOM 901 C CA . THR A 1 106 ? -4.406 -3.734 -12.869 1.00 94.94 106 THR A CA 1
ATOM 902 C C . THR A 1 106 ? -5.091 -3.598 -14.227 1.00 94.94 106 THR A C 1
ATOM 904 O O . THR A 1 106 ? -6.280 -3.884 -14.357 1.00 94.94 106 THR A O 1
ATOM 907 N N . GLU A 1 107 ? -4.369 -3.206 -15.279 1.00 92.06 107 GLU A N 1
ATOM 908 C CA . GLU A 1 107 ? -4.950 -3.095 -16.626 1.00 92.06 107 GLU A CA 1
ATOM 909 C C . GLU A 1 107 ? -5.413 -4.444 -17.199 1.00 92.06 107 GLU A C 1
ATOM 911 O O . GLU A 1 107 ? -6.148 -4.478 -18.183 1.00 92.06 107 GLU A O 1
ATOM 916 N N . SER A 1 108 ? -4.950 -5.559 -16.629 1.00 89.94 108 SER A N 1
ATOM 917 C CA . SER A 1 108 ? -5.176 -6.904 -17.179 1.00 89.94 108 SER A CA 1
ATOM 918 C C . SER A 1 108 ? -5.544 -7.963 -16.145 1.00 89.94 108 SER A C 1
ATOM 920 O O . SER A 1 108 ? -5.965 -9.054 -16.528 1.00 89.94 108 SER A O 1
ATOM 922 N N . ILE A 1 109 ? -5.390 -7.674 -14.851 1.00 91.44 109 ILE A N 1
ATOM 923 C CA . ILE A 1 109 ? -5.589 -8.645 -13.775 1.00 91.44 109 ILE A CA 1
ATOM 924 C C . ILE A 1 109 ? -6.558 -8.070 -12.749 1.00 91.44 109 ILE A C 1
ATOM 926 O O . ILE A 1 109 ? -6.415 -6.934 -12.303 1.00 91.44 109 ILE A O 1
ATOM 930 N N . ILE A 1 110 ? -7.509 -8.907 -12.339 1.00 94.56 110 ILE A N 1
ATOM 931 C CA . ILE A 1 110 ? -8.307 -8.708 -11.134 1.00 94.56 110 ILE A CA 1
ATOM 932 C C . ILE A 1 110 ? -7.990 -9.870 -10.202 1.00 94.56 110 ILE A C 1
ATOM 934 O O . ILE A 1 110 ? -8.109 -11.030 -10.594 1.00 94.56 110 ILE A O 1
ATOM 938 N N . ALA A 1 111 ? -7.573 -9.563 -8.980 1.00 94.06 111 ALA A N 1
ATOM 939 C CA . ALA A 1 111 ? -7.286 -10.557 -7.956 1.00 94.06 111 ALA A CA 1
ATOM 940 C C . ALA A 1 111 ? -7.919 -10.152 -6.625 1.00 94.06 111 ALA A C 1
ATOM 942 O O . ALA A 1 111 ? -8.168 -8.973 -6.372 1.00 94.06 111 ALA A O 1
ATOM 943 N N . ASN A 1 112 ? -8.168 -11.132 -5.761 1.00 95.12 112 ASN A N 1
ATOM 944 C CA . ASN A 1 112 ? -8.687 -10.895 -4.424 1.00 95.12 112 ASN A CA 1
ATOM 945 C C . ASN A 1 112 ? -7.864 -11.639 -3.371 1.00 95.12 112 ASN A C 1
ATOM 947 O O . ASN A 1 112 ? -7.335 -12.721 -3.619 1.00 95.12 112 ASN A O 1
ATOM 951 N N . GLN A 1 113 ? -7.809 -11.069 -2.175 1.00 95.56 113 GLN A N 1
ATOM 952 C CA . GLN A 1 113 ? -7.130 -11.623 -1.015 1.00 95.56 113 GLN A CA 1
ATOM 953 C C . GLN A 1 113 ? -8.016 -11.460 0.222 1.00 95.56 113 GLN A C 1
ATOM 955 O O . GLN A 1 113 ? -8.569 -10.393 0.475 1.00 95.56 113 GLN A O 1
ATOM 960 N N . GLN A 1 114 ? -8.132 -12.526 1.010 1.00 97.00 114 GLN A N 1
ATOM 961 C CA . GLN A 1 114 ? -8.761 -12.503 2.330 1.00 97.00 114 GLN A CA 1
ATOM 962 C C . GLN A 1 114 ? -7.652 -12.581 3.375 1.00 97.00 114 GLN A C 1
ATOM 964 O O . GLN A 1 114 ? -6.744 -13.400 3.247 1.00 97.00 114 GLN A O 1
ATOM 969 N N . MET A 1 115 ? -7.692 -11.716 4.383 1.00 97.19 115 MET A N 1
ATOM 970 C CA . MET A 1 115 ? -6.624 -11.611 5.371 1.00 97.19 115 MET A CA 1
ATOM 971 C C . MET A 1 115 ? -7.202 -11.446 6.770 1.00 97.19 115 MET A C 1
ATOM 973 O O . MET A 1 115 ? -8.060 -10.597 6.995 1.00 97.19 115 MET A O 1
ATOM 977 N N . LEU A 1 116 ? -6.701 -12.241 7.713 1.00 97.69 116 LEU A N 1
ATOM 978 C CA . LEU A 1 116 ? -6.943 -12.063 9.139 1.00 97.69 116 LEU A CA 1
ATOM 979 C C . LEU A 1 116 ? -5.633 -11.631 9.798 1.00 97.69 116 LEU A C 1
ATOM 981 O O . LEU A 1 116 ? -4.676 -12.402 9.833 1.00 97.69 116 LEU A O 1
ATOM 985 N N . SER A 1 117 ? -5.604 -10.415 10.332 1.00 97.31 117 SER A N 1
ATOM 986 C CA . SER A 1 117 ? -4.464 -9.867 11.065 1.00 97.31 117 SER A CA 1
ATOM 987 C C . SER A 1 117 ? -4.786 -9.808 12.548 1.00 97.31 117 SER A C 1
ATOM 989 O O . SER A 1 117 ? -5.787 -9.214 12.944 1.00 97.31 117 SER A O 1
ATOM 991 N N . ILE A 1 118 ? -3.929 -10.404 13.374 1.00 97.06 118 ILE A N 1
ATOM 992 C CA . ILE A 1 118 ? -4.044 -10.377 14.832 1.00 97.06 118 ILE A CA 1
ATOM 993 C C . ILE A 1 118 ? -2.758 -9.771 15.386 1.00 97.06 118 ILE A C 1
ATOM 995 O O . ILE A 1 118 ? -1.674 -10.314 15.187 1.00 97.06 118 ILE A O 1
ATOM 999 N N . VAL A 1 119 ? -2.881 -8.645 16.080 1.00 96.62 119 VAL A N 1
ATOM 1000 C CA . VAL A 1 119 ? -1.769 -7.951 16.735 1.00 96.62 119 VAL A CA 1
ATOM 1001 C C . VAL A 1 119 ? -1.991 -8.012 18.237 1.00 96.62 119 VAL A C 1
ATOM 1003 O O . VAL A 1 119 ? -2.988 -7.488 18.730 1.00 96.62 119 VAL A O 1
ATOM 1006 N N . ILE A 1 120 ? -1.068 -8.646 18.959 1.00 96.06 120 ILE A N 1
ATOM 1007 C CA . ILE A 1 120 ? -1.147 -8.851 20.411 1.00 96.06 120 ILE A CA 1
ATOM 1008 C C . ILE A 1 120 ? -0.159 -7.913 21.111 1.00 96.06 120 ILE A C 1
ATOM 1010 O O . ILE A 1 120 ? 1.010 -7.843 20.742 1.00 96.06 120 ILE A O 1
ATOM 1014 N N . ASP A 1 121 ? -0.629 -7.215 22.142 1.00 94.62 121 ASP A N 1
ATOM 1015 C CA . ASP A 1 121 ? 0.199 -6.439 23.065 1.00 94.62 121 ASP A CA 1
ATOM 1016 C C . ASP A 1 121 ? 0.692 -7.360 24.189 1.00 94.62 121 ASP A C 1
ATOM 1018 O O . ASP A 1 121 ? 0.001 -7.599 25.185 1.00 94.62 121 ASP A O 1
ATOM 1022 N N . THR A 1 122 ? 1.882 -7.929 23.992 1.00 93.38 122 THR A N 1
ATOM 1023 C CA . THR A 1 122 ? 2.451 -8.926 24.904 1.00 93.38 122 THR A CA 1
ATOM 1024 C C . THR A 1 122 ? 2.762 -8.345 26.286 1.00 93.38 122 THR A C 1
ATOM 1026 O O . THR A 1 122 ? 2.585 -9.050 27.272 1.00 93.38 122 THR A O 1
ATOM 1029 N N . ASP A 1 123 ? 3.162 -7.071 26.400 1.00 93.44 123 ASP A N 1
ATOM 1030 C CA . ASP A 1 123 ? 3.447 -6.445 27.705 1.00 93.44 123 ASP A CA 1
ATOM 1031 C C . ASP A 1 123 ? 2.175 -6.360 28.556 1.00 93.44 123 ASP A C 1
ATOM 1033 O O . ASP A 1 123 ? 2.138 -6.856 29.685 1.00 93.44 123 ASP A O 1
ATOM 1037 N N . LYS A 1 124 ? 1.086 -5.822 27.993 1.00 90.94 124 LYS A N 1
ATOM 1038 C CA . LYS A 1 124 ? -0.192 -5.740 28.717 1.00 90.94 124 LYS A CA 1
ATOM 1039 C C . LYS A 1 124 ? -0.792 -7.107 29.005 1.00 90.94 124 LYS A C 1
ATOM 1041 O O . LYS A 1 124 ? -1.453 -7.276 30.030 1.00 90.94 124 LYS A O 1
ATOM 1046 N N . LEU A 1 125 ? -0.607 -8.063 28.097 1.00 89.75 125 LEU A N 1
ATOM 1047 C CA . LEU A 1 125 ? -1.101 -9.420 28.283 1.00 89.75 125 LEU A CA 1
ATOM 1048 C C . LEU A 1 125 ? -0.363 -10.118 29.430 1.00 89.75 125 LEU A C 1
ATOM 1050 O O . LEU A 1 125 ? -1.010 -10.678 30.311 1.00 89.75 125 LEU A O 1
ATOM 1054 N N . LEU A 1 126 ? 0.971 -10.049 29.456 1.00 91.50 126 LEU A N 1
ATOM 1055 C CA . LEU A 1 126 ? 1.781 -10.722 30.471 1.00 91.50 126 LEU A CA 1
ATOM 1056 C C . LEU A 1 126 ? 1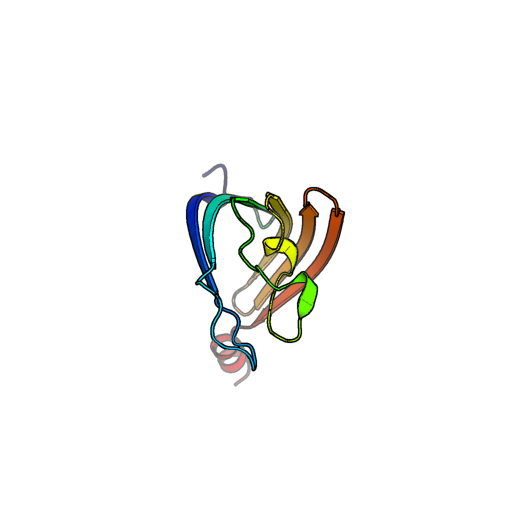.574 -10.126 31.865 1.00 91.50 126 LEU A C 1
ATOM 1058 O O . LEU A 1 126 ? 1.398 -10.895 32.800 1.00 91.50 126 LEU A O 1
ATOM 1062 N N . ARG A 1 127 ? 1.473 -8.797 32.000 1.00 91.50 127 ARG A N 1
ATOM 1063 C CA . ARG A 1 127 ? 1.171 -8.123 33.285 1.00 91.50 127 ARG A CA 1
ATOM 1064 C C . ARG A 1 127 ? -0.185 -8.484 33.899 1.00 91.50 127 ARG A C 1
ATOM 1066 O O . ARG A 1 127 ? -0.459 -8.129 35.038 1.00 91.50 127 ARG A O 1
ATOM 1073 N N . LYS A 1 128 ? -1.094 -9.076 33.120 1.00 82.69 128 LYS A N 1
ATOM 1074 C CA . LYS A 1 128 ? -2.380 -9.578 33.623 1.00 82.69 128 LYS A CA 1
ATOM 1075 C C . LYS A 1 128 ? -2.262 -11.010 34.149 1.00 82.69 128 LYS A C 1
ATOM 1077 O O . LYS A 1 128 ? -3.060 -11.412 34.991 1.00 82.69 128 LYS A O 1
ATOM 1082 N N . VAL A 1 129 ? -1.353 -11.790 33.568 1.00 80.00 129 VAL A N 1
ATOM 1083 C CA . VAL A 1 129 ? -1.214 -13.233 33.808 1.00 80.00 129 VAL A CA 1
ATOM 1084 C C . VAL A 1 129 ? -0.208 -13.521 34.925 1.00 80.00 129 VAL A C 1
ATOM 1086 O O . VAL A 1 129 ? -0.417 -14.472 35.675 1.00 80.00 129 VAL A O 1
ATOM 1089 N N . PHE A 1 130 ? 0.842 -12.705 35.035 1.00 67.69 130 PHE A N 1
ATOM 1090 C CA . PHE A 1 130 ? 1.872 -12.743 36.076 1.00 67.69 130 PHE A CA 1
ATOM 1091 C C . PHE A 1 130 ? 1.792 -11.486 36.941 1.00 67.69 130 PHE A C 1
ATOM 1093 O O . PHE A 1 130 ? 2.010 -11.617 38.165 1.00 67.69 130 PHE A O 1
#

Organism: NCBI:txid175537

Secondary structure (DSSP, 8-state):
--S-SEEEEEEEEEEEEE--EETTEEPPPEEEEEEEEEEEEEETTEEEEEEEEEES-S-TTHHHHGGGT--S-GGGGSSEEEEEEEEEEEE-SSEEEEEEEEEEEESS-EEEEEEEEEEE-HHHHHHHH-

pLDDT: mean 92.48, std 6.84, range [47.75, 98.38]

Radius of gyration: 19.55 Å; chains: 1; bounding box: 49×27×58 Å

Sequence (130 aa):
MPYFDRFDISLGLLGSSERKRLHTGLEPFFTNMGLDLGLRYNYKGFGIENSLYYGAKQMQFFREYGEVIYSGLPFYHANFYDRLEAYWEHRNTYCTARFSFIFHFTESIIANQQMLSIVIDTDKLLRKVF

Foldseek 3Di:
DDPFPDWDKDKDKDKAWDWDADPVGTDDIDIWIWMWIWIWTGHPQKIKIKIKIAIAQRCCCCVPQNCVPDDDDSQSRARIKMKIKTKGWDDDPFKIWMWIWIWIDGPPDIDIDTDIDMDTDVVSVVVVVD